Protein AF-A0A0G8C253-F1 (afdb_monomer)

InterPro domains:
  IPR029100 Bacterial toxin 50 [PF15542] (1-55)

Foldseek 3Di:
DCVVWPPPAPQDPVQKGKTQQVDFPAWDQDPVVRDTDTGSIWIWHDDPVGIDTGGDDD

pLDDT: mean 90.84, std 4.87, range [69.94, 96.12]

Secondary structure (DSSP, 8-state):
-HHHHTTSSEEETTTEEEEE-SS--EEEEETTTTEEEEESEEEEEEETTEEEEEE---

Nearest PDB structures (foldseek):
  6vlk-assembly1_A  TM=4.870E-01  e=4.840E+00  Human herpesvirus 3 strain Oka vaccine
  6vn1-assembly1_A  TM=4.720E-01  e=4.293E+00  Human alphaherpesvirus 3
  7k1s-assembly1_B  TM=4.673E-01  e=6.533E+00  Human alphaherpesvirus 3
  5es9-assembly2_B  TM=3.836E-01  e=5.795E+00  Brevibacillus parabrevis

Structure (mmCIF, N/CA/C/O backbone):
data_AF-A0A0G8C253-F1
#
_entry.id   AF-A0A0G8C253-F1
#
loop_
_atom_site.group_PDB
_atom_site.id
_atom_site.type_symbol
_atom_site.label_atom_id
_atom_site.label_alt_id
_atom_site.label_comp_id
_atom_site.label_asym_id
_atom_site.label_entity_id
_atom_site.label_seq_id
_atom_site.pdbx_PDB_ins_code
_atom_site.Cartn_x
_atom_site.Cartn_y
_atom_site.Cartn_z
_atom_site.occupancy
_atom_site.B_iso_or_equiv
_atom_site.auth_seq_id
_atom_site.auth_comp_id
_atom_site.auth_asym_id
_atom_site.auth_atom_id
_atom_site.pdbx_PDB_model_num
ATOM 1 N N . MET A 1 1 ? 12.903 -3.107 0.916 1.00 69.94 1 MET A N 1
ATOM 2 C CA . MET A 1 1 ? 11.489 -3.550 0.981 1.00 69.94 1 MET A CA 1
ATOM 3 C C . MET A 1 1 ? 10.821 -3.373 -0.370 1.00 69.94 1 MET A C 1
ATOM 5 O O . MET A 1 1 ? 10.405 -4.366 -0.940 1.00 69.94 1 MET A O 1
ATOM 9 N N . LEU A 1 2 ? 10.821 -2.163 -0.935 1.00 78.06 2 LEU A N 1
ATOM 10 C CA . LEU A 1 2 ? 10.326 -1.905 -2.291 1.00 78.06 2 LEU A CA 1
ATOM 11 C C . LEU A 1 2 ? 10.868 -2.872 -3.355 1.00 78.06 2 LEU A C 1
ATOM 13 O O . LEU A 1 2 ? 10.068 -3.486 -4.045 1.00 78.06 2 LEU A O 1
ATOM 17 N N . ASP A 1 3 ? 12.178 -3.120 -3.407 1.00 83.44 3 ASP A N 1
ATOM 18 C CA . ASP A 1 3 ? 12.780 -4.013 -4.421 1.00 83.44 3 ASP A CA 1
ATOM 19 C C . ASP A 1 3 ? 12.274 -5.464 -4.363 1.00 83.44 3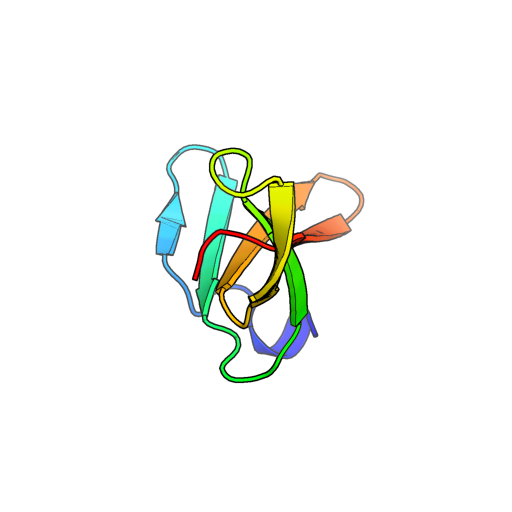 ASP A C 1
ATOM 21 O O . ASP A 1 3 ? 12.374 -6.209 -5.333 1.00 83.44 3 ASP A O 1
ATOM 25 N N . LYS A 1 4 ? 11.733 -5.886 -3.212 1.00 83.00 4 LYS A N 1
ATOM 26 C CA . LYS A 1 4 ? 11.182 -7.231 -3.023 1.00 83.00 4 LYS A CA 1
ATOM 27 C C . LYS A 1 4 ? 9.713 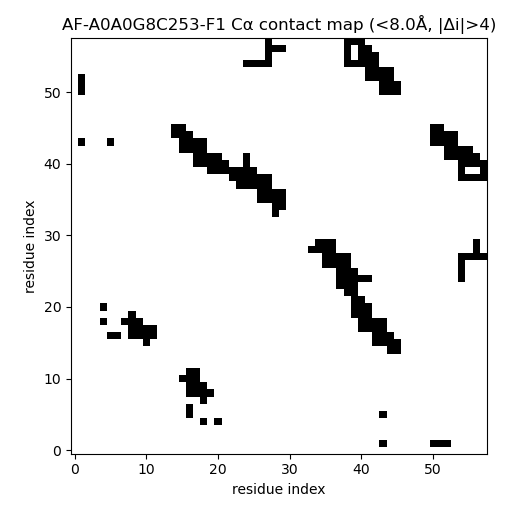-7.331 -3.421 1.00 83.00 4 LYS A C 1
ATOM 29 O O . LYS A 1 4 ? 9.236 -8.441 -3.614 1.00 83.00 4 LYS A O 1
ATOM 34 N N . PHE A 1 5 ? 8.978 -6.230 -3.491 1.00 85.00 5 PHE A N 1
ATOM 35 C CA . PHE A 1 5 ? 7.516 -6.284 -3.558 1.00 85.00 5 PHE A CA 1
ATOM 36 C C . PHE A 1 5 ? 6.905 -5.400 -4.649 1.00 85.00 5 PHE A C 1
ATOM 38 O O . PHE A 1 5 ? 5.773 -5.647 -5.050 1.00 85.00 5 PHE A O 1
ATOM 45 N N . ALA A 1 6 ? 7.655 -4.424 -5.162 1.00 84.88 6 ALA A N 1
ATOM 46 C CA . ALA A 1 6 ? 7.277 -3.640 -6.329 1.00 84.88 6 ALA A CA 1
ATOM 47 C C . ALA A 1 6 ? 7.019 -4.547 -7.544 1.00 84.88 6 ALA A C 1
ATOM 49 O O . ALA A 1 6 ? 7.821 -5.432 -7.851 1.00 84.88 6 ALA A O 1
ATOM 50 N N . GLY A 1 7 ? 5.911 -4.310 -8.240 1.00 86.44 7 GLY A N 1
ATOM 51 C CA . GLY A 1 7 ? 5.476 -5.063 -9.418 1.00 86.44 7 GLY A CA 1
ATOM 52 C C . GLY A 1 7 ? 4.900 -6.457 -9.133 1.00 86.44 7 GLY A C 1
ATOM 53 O O . GLY A 1 7 ? 4.732 -7.232 -10.074 1.00 86.44 7 GLY A O 1
ATOM 54 N N . ARG A 1 8 ? 4.634 -6.815 -7.868 1.00 87.81 8 ARG A N 1
ATOM 55 C CA . ARG A 1 8 ? 4.059 -8.117 -7.463 1.00 87.81 8 ARG A CA 1
ATOM 56 C C . ARG A 1 8 ? 2.593 -8.049 -7.033 1.00 87.81 8 ARG A C 1
ATOM 58 O O . ARG A 1 8 ? 1.989 -9.090 -6.786 1.00 87.81 8 ARG A O 1
ATOM 65 N N . GLY A 1 9 ? 2.041 -6.8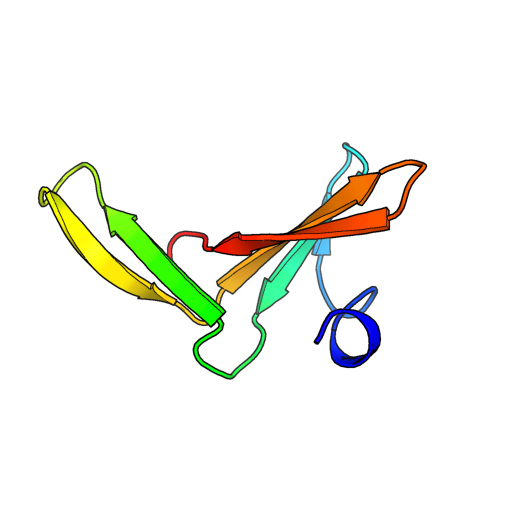51 -6.914 1.00 89.12 9 GLY A N 1
ATOM 66 C CA . GLY A 1 9 ? 0.674 -6.581 -6.503 1.00 89.12 9 GLY A CA 1
ATOM 67 C C . GLY A 1 9 ? -0.232 -6.114 -7.640 1.00 89.12 9 GLY A C 1
ATOM 68 O O . GLY A 1 9 ? 0.046 -6.271 -8.828 1.00 89.12 9 GLY A O 1
ATOM 69 N N . GLU A 1 10 ? -1.362 -5.531 -7.255 1.00 93.56 10 GLU A N 1
ATOM 70 C CA . GLU A 1 10 ? -2.355 -4.989 -8.176 1.00 93.56 10 GLU A CA 1
ATOM 71 C C . GLU A 1 10 ? -2.007 -3.538 -8.531 1.00 93.56 10 GLU A C 1
ATOM 73 O O . GLU A 1 10 ? -2.121 -2.632 -7.699 1.00 93.56 10 GLU A O 1
ATOM 78 N N . LEU A 1 11 ? -1.616 -3.301 -9.785 1.00 92.81 11 LEU A N 1
ATOM 79 C CA . LEU A 1 11 ? -1.454 -1.954 -10.328 1.00 92.81 11 LEU A CA 1
ATOM 80 C C . LEU A 1 11 ? -2.816 -1.265 -10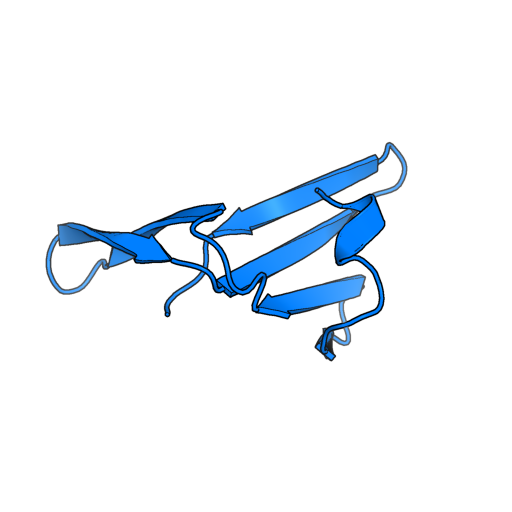.467 1.00 92.81 11 LEU A C 1
ATOM 82 O O . LEU A 1 11 ? -3.680 -1.663 -11.247 1.00 92.81 11 LEU A O 1
ATOM 86 N N . LEU A 1 12 ? -2.985 -0.178 -9.728 1.00 91.31 12 LEU A N 1
ATOM 87 C CA . LEU A 1 12 ? -4.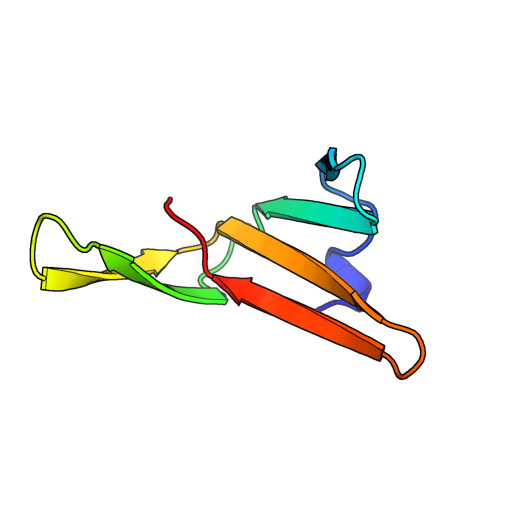148 0.690 -9.784 1.00 91.31 12 LEU A CA 1
ATOM 88 C C . LEU A 1 12 ? -3.983 1.719 -10.905 1.00 91.31 12 LEU A C 1
ATOM 90 O O . LEU A 1 12 ? -2.883 2.196 -11.192 1.00 91.31 12 LEU A O 1
ATOM 94 N N . LYS A 1 13 ? -5.110 2.154 -11.482 1.00 86.94 13 LYS A N 1
ATOM 95 C CA . LYS A 1 13 ? -5.165 3.099 -12.618 1.00 86.94 13 LYS A CA 1
ATOM 96 C C . LYS A 1 13 ? -4.440 4.434 -12.399 1.00 86.94 13 LYS A C 1
ATOM 98 O O . LYS A 1 13 ? -4.244 5.176 -13.351 1.00 86.94 13 LYS A O 1
ATOM 103 N N . ASN A 1 14 ? -4.067 4.764 -11.166 1.00 87.88 14 ASN A N 1
ATOM 104 C CA . ASN A 1 14 ? -3.449 6.034 -10.816 1.00 87.88 14 ASN A CA 1
ATOM 105 C C . ASN A 1 14 ? -1.947 5.924 -10.488 1.00 87.88 14 ASN A C 1
ATOM 107 O O . ASN A 1 14 ? -1.425 6.765 -9.759 1.00 87.88 14 ASN A O 1
ATOM 111 N N . GLY A 1 15 ? -1.269 4.881 -10.978 1.00 87.19 15 GLY A N 1
ATOM 112 C CA . GLY A 1 15 ? 0.171 4.694 -10.760 1.00 87.19 15 GLY A CA 1
ATOM 113 C C . GLY A 1 15 ? 0.522 4.300 -9.324 1.00 87.19 15 GLY A C 1
ATOM 114 O O . GLY A 1 15 ? 1.626 4.558 -8.855 1.00 87.19 15 GLY A O 1
ATOM 115 N N . ARG A 1 16 ? -0.435 3.702 -8.612 1.00 92.94 16 ARG A N 1
ATOM 116 C CA . ARG A 1 16 ? -0.222 3.084 -7.301 1.00 92.94 16 ARG A CA 1
ATOM 117 C C . ARG A 1 16 ? -0.298 1.581 -7.444 1.00 92.94 16 ARG A C 1
ATOM 119 O O . ARG A 1 16 ? -0.995 1.093 -8.323 1.00 92.94 16 ARG A O 1
ATOM 126 N N . GLU A 1 17 ? 0.334 0.861 -6.541 1.00 94.69 17 GLU A N 1
ATOM 127 C CA . GLU A 1 17 ? 0.257 -0.593 -6.509 1.00 94.69 17 GLU A CA 1
ATOM 128 C C . GLU A 1 17 ? -0.214 -1.057 -5.139 1.00 94.69 17 GLU A C 1
ATOM 130 O O . GLU A 1 17 ? 0.321 -0.627 -4.120 1.00 94.69 17 GLU A O 1
ATOM 135 N N . ARG A 1 18 ? -1.232 -1.912 -5.099 1.00 94.56 18 ARG A N 1
ATOM 136 C CA . ARG A 1 18 ? -1.698 -2.547 -3.868 1.00 94.56 18 ARG A CA 1
ATOM 137 C C . ARG A 1 18 ? -0.976 -3.868 -3.679 1.00 94.56 18 ARG A C 1
ATOM 139 O O . ARG A 1 18 ? -1.071 -4.746 -4.529 1.00 94.56 18 ARG A O 1
ATOM 146 N N . VAL A 1 19 ? -0.312 -4.017 -2.542 1.00 94.94 19 VAL A N 1
ATOM 147 C CA . VAL A 1 19 ? 0.549 -5.160 -2.246 1.00 94.94 19 VAL A CA 1
ATOM 148 C C . VAL A 1 19 ? 0.221 -5.703 -0.858 1.00 94.94 19 VAL A C 1
ATOM 150 O O . VAL A 1 19 ? 0.077 -4.934 0.095 1.00 94.94 19 VAL A O 1
ATOM 153 N N . ASP A 1 20 ? 0.128 -7.027 -0.745 1.00 94.75 20 ASP A N 1
ATOM 154 C CA . ASP A 1 20 ? 0.275 -7.726 0.531 1.00 94.75 20 ASP A CA 1
ATOM 155 C C . ASP A 1 20 ? 1.732 -8.171 0.660 1.00 94.75 20 ASP A C 1
ATOM 157 O O . ASP A 1 20 ? 2.244 -8.927 -0.166 1.00 94.75 20 ASP A O 1
ATOM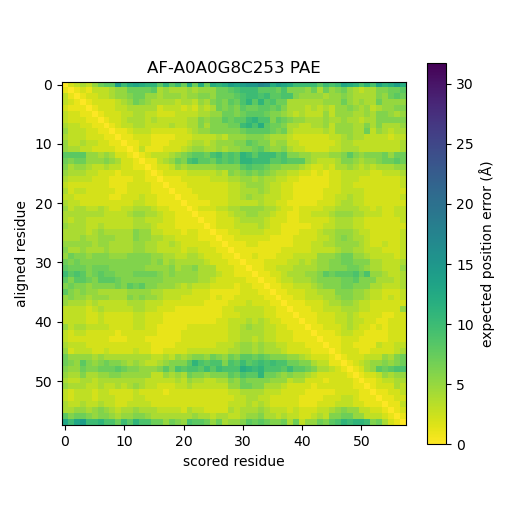 161 N N . PHE A 1 21 ? 2.421 -7.631 1.656 1.00 92.44 21 PHE A N 1
ATOM 162 C CA . PHE A 1 21 ? 3.846 -7.845 1.860 1.00 92.44 21 PHE A CA 1
ATOM 163 C C . PHE A 1 21 ? 4.123 -9.144 2.630 1.00 92.44 21 PHE A C 1
ATOM 165 O O . PHE A 1 21 ? 5.272 -9.563 2.718 1.00 92.44 21 PHE A O 1
ATOM 172 N N . GLY A 1 22 ? 3.097 -9.794 3.197 1.00 92.88 22 GLY A N 1
ATOM 173 C CA . GLY A 1 22 ? 3.239 -11.040 3.962 1.00 92.88 22 GLY A CA 1
ATOM 174 C C . GLY A 1 22 ? 3.999 -10.908 5.291 1.00 92.88 22 GLY A C 1
ATOM 175 O O . GLY A 1 22 ? 4.098 -11.879 6.035 1.00 92.88 22 GLY A O 1
ATOM 176 N N . GLU A 1 23 ? 4.503 -9.717 5.612 1.00 92.38 23 GLU A N 1
ATOM 177 C CA . GLU A 1 23 ? 5.154 -9.357 6.871 1.00 92.38 23 GLU A CA 1
ATOM 178 C C . GLU A 1 23 ? 4.620 -7.999 7.361 1.00 92.38 23 GLU A C 1
ATOM 180 O O . GLU A 1 23 ? 4.173 -7.197 6.533 1.00 92.38 23 GLU A O 1
ATOM 185 N N . PRO A 1 24 ? 4.610 -7.716 8.679 1.00 94.06 24 PRO A N 1
ATOM 186 C CA . PRO A 1 24 ? 4.132 -6.436 9.195 1.00 94.06 24 PRO A CA 1
ATOM 187 C C . PRO A 1 24 ? 4.932 -5.263 8.616 1.00 94.06 24 PRO A C 1
ATOM 189 O O . PRO A 1 24 ? 6.147 -5.181 8.788 1.00 94.06 24 PRO A O 1
ATOM 192 N N . ILE A 1 25 ? 4.245 -4.334 7.947 1.00 93.31 25 ILE A N 1
ATOM 193 C CA . ILE A 1 25 ? 4.874 -3.177 7.279 1.00 93.31 25 ILE A CA 1
ATOM 194 C C . ILE A 1 25 ? 4.704 -1.872 8.055 1.00 93.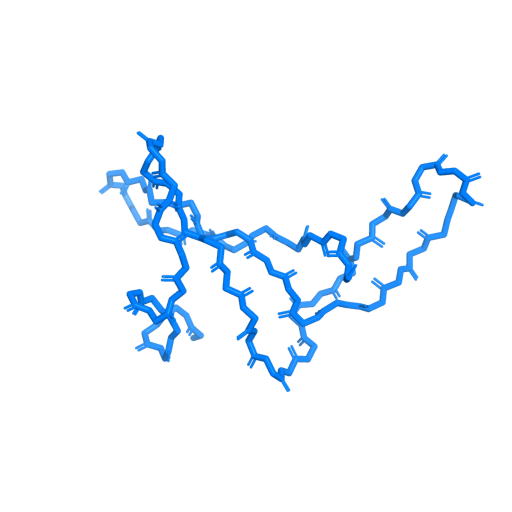31 25 ILE A C 1
ATOM 196 O O . ILE A 1 25 ? 5.256 -0.836 7.690 1.00 93.31 25 ILE A O 1
ATOM 200 N N . GLY A 1 26 ? 3.887 -1.902 9.102 1.00 93.25 26 GLY A N 1
ATOM 201 C CA . GLY A 1 26 ? 3.523 -0.741 9.891 1.00 93.25 26 GLY A CA 1
ATOM 202 C C . GLY A 1 26 ? 2.141 -0.907 10.499 1.00 93.25 26 GLY A C 1
ATOM 203 O O . GLY A 1 26 ? 1.590 -2.008 10.554 1.00 93.25 26 GLY A O 1
ATOM 204 N N . LYS A 1 27 ? 1.578 0.214 10.952 1.00 94.12 27 LYS A N 1
ATOM 205 C CA . LYS A 1 27 ? 0.254 0.248 11.565 1.00 94.12 27 LYS A CA 1
ATOM 206 C C . LYS A 1 27 ? -0.734 1.015 10.694 1.00 94.12 27 LYS A C 1
ATOM 208 O O . LYS A 1 27 ? -0.429 2.098 10.202 1.00 94.12 27 LYS A O 1
ATOM 213 N N . TYR A 1 28 ? -1.923 0.456 10.540 1.00 93.06 28 TYR A N 1
ATOM 214 C CA . TYR A 1 28 ? -3.103 1.110 10.000 1.00 93.06 28 TYR A CA 1
ATOM 215 C C . TYR A 1 28 ? -3.932 1.688 11.150 1.00 93.06 28 TYR A C 1
ATOM 217 O O . TYR A 1 28 ? -4.201 0.998 12.130 1.00 93.06 28 TYR A O 1
ATOM 225 N N . TYR A 1 29 ? -4.342 2.948 11.023 1.00 92.44 29 TYR A N 1
ATOM 226 C CA . TYR A 1 29 ? -5.254 3.589 11.968 1.00 92.44 29 TYR A CA 1
ATOM 227 C C . TYR A 1 29 ? -6.710 3.374 11.528 1.00 92.44 29 TYR A C 1
ATOM 229 O O . TYR A 1 29 ? -7.119 3.900 10.484 1.00 92.44 29 TYR A O 1
ATOM 237 N N . ASP A 1 30 ? -7.493 2.613 12.300 1.00 92.12 30 ASP A N 1
ATOM 238 C CA . ASP A 1 30 ? -8.927 2.434 12.047 1.00 92.12 30 ASP A CA 1
ATOM 239 C C . ASP A 1 30 ? -9.715 3.580 12.692 1.00 92.12 30 ASP A C 1
ATOM 241 O O . ASP A 1 30 ? -9.754 3.745 13.909 1.00 92.12 30 ASP A O 1
ATOM 245 N N . ARG A 1 31 ? -10.373 4.387 11.856 1.00 90.94 31 ARG A N 1
ATOM 246 C CA . ARG A 1 31 ? -11.135 5.562 12.308 1.00 90.94 31 ARG A CA 1
ATOM 247 C C . ARG A 1 31 ? -12.460 5.210 12.987 1.00 90.94 31 ARG A C 1
ATOM 249 O O . ARG A 1 31 ? -13.047 6.090 13.603 1.00 90.94 31 ARG A O 1
ATOM 256 N N . ASN A 1 32 ? -12.946 3.974 12.854 1.00 92.75 32 ASN A N 1
ATOM 257 C CA . ASN A 1 32 ? -14.177 3.528 13.506 1.00 92.75 32 ASN A CA 1
ATOM 258 C C . ASN A 1 32 ? -13.929 3.155 14.972 1.00 92.75 32 ASN A C 1
ATOM 260 O O . ASN A 1 32 ? -14.786 3.406 15.812 1.00 92.75 32 ASN A O 1
ATOM 264 N N . 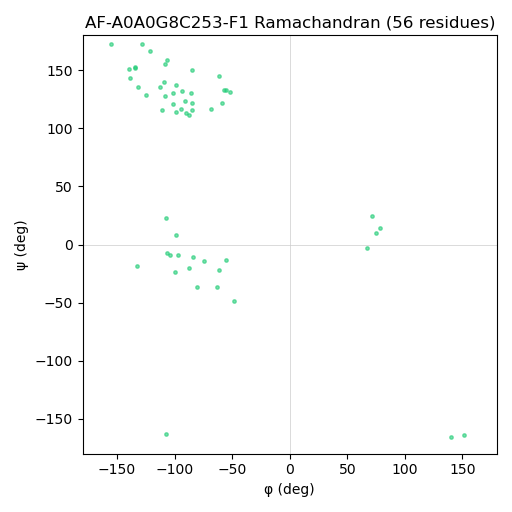THR A 1 33 ? -12.772 2.556 15.270 1.00 93.62 33 THR A N 1
ATOM 265 C CA . THR A 1 33 ? -12.391 2.126 16.627 1.00 93.62 33 THR A CA 1
ATOM 266 C C . THR A 1 33 ? -11.456 3.120 17.317 1.00 93.62 33 THR A C 1
ATOM 268 O O . THR A 1 33 ? -11.417 3.171 18.541 1.00 93.62 33 THR A O 1
ATOM 271 N N . GLY A 1 34 ? -10.722 3.935 16.550 1.00 94.69 34 GLY A N 1
ATOM 272 C CA . GLY A 1 34 ? -9.693 4.839 17.065 1.00 94.69 34 GLY A CA 1
ATOM 273 C C . GLY A 1 34 ? -8.373 4.136 17.399 1.00 94.69 34 GLY A C 1
ATOM 274 O O . GLY A 1 34 ? -7.527 4.727 18.070 1.00 94.69 34 GLY A O 1
ATOM 275 N N . GLU A 1 35 ? -8.185 2.898 16.939 1.00 94.94 35 GLU A N 1
ATOM 276 C CA . GLU A 1 35 ? -7.034 2.058 17.270 1.00 94.94 35 GLU A CA 1
ATOM 277 C C . GLU A 1 35 ? -6.048 1.909 16.106 1.00 94.94 35 GLU A C 1
ATOM 279 O O . GLU A 1 35 ? -6.373 2.089 14.929 1.00 94.94 35 GLU A O 1
ATOM 284 N N . TYR A 1 36 ? -4.811 1.552 16.453 1.00 93.94 36 TYR A N 1
ATOM 285 C CA . TYR A 1 36 ? -3.771 1.200 15.494 1.00 93.94 36 TYR A CA 1
ATOM 286 C C . TYR A 1 36 ? -3.618 -0.319 15.421 1.00 93.94 36 TYR A C 1
ATOM 288 O O . TYR A 1 36 ? -3.240 -0.950 16.407 1.00 93.94 36 TYR A O 1
ATOM 296 N N . HIS A 1 37 ? -3.815 -0.887 14.236 1.00 93.12 37 HIS A N 1
ATOM 297 C CA . HIS A 1 37 ? -3.623 -2.310 13.965 1.00 93.12 37 HIS A CA 1
ATOM 298 C C . HIS A 1 37 ? -2.388 -2.518 13.100 1.00 93.12 37 HIS A C 1
ATOM 300 O O . HIS A 1 37 ? -2.157 -1.757 12.163 1.00 93.12 37 HIS A O 1
ATOM 306 N N . GLU A 1 38 ? -1.595 -3.545 13.384 1.00 95.50 38 GLU A N 1
ATOM 307 C CA . GLU A 1 38 ? -0.549 -3.958 12.450 1.00 95.50 38 GLU A CA 1
ATOM 308 C C . GLU A 1 38 ? -1.170 -4.395 11.122 1.00 95.50 38 GLU A C 1
ATOM 310 O O . GLU A 1 38 ? -2.273 -4.943 11.078 1.00 95.50 38 GLU A O 1
ATOM 315 N N . THR A 1 39 ? -0.474 -4.122 10.024 1.00 95.00 39 THR A N 1
ATOM 316 C CA . THR A 1 39 ? -0.924 -4.519 8.693 1.00 95.00 39 THR A CA 1
ATOM 317 C C . THR A 1 39 ? 0.243 -5.031 7.872 1.00 95.00 39 THR A C 1
ATOM 319 O O . THR A 1 39 ? 1.363 -4.525 7.968 1.00 95.00 39 THR A O 1
ATOM 322 N N . THR A 1 40 ? -0.032 -6.041 7.056 1.00 96.12 40 THR A N 1
ATOM 323 C CA . THR A 1 40 ? 0.864 -6.514 5.998 1.00 96.12 40 THR A CA 1
ATOM 324 C C . THR A 1 40 ? 0.492 -5.910 4.651 1.00 96.12 40 THR A C 1
ATOM 326 O O . THR A 1 40 ? 1.232 -6.061 3.688 1.00 96.12 40 THR A O 1
ATOM 329 N N . LYS A 1 41 ? -0.65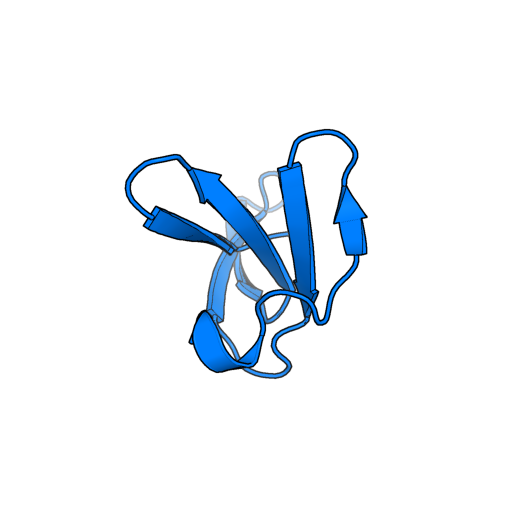3 -5.225 4.557 1.00 94.81 41 LYS A N 1
ATOM 330 C CA . LYS A 1 41 ? -1.181 -4.675 3.311 1.00 94.81 41 LYS A CA 1
ATOM 331 C C . LYS A 1 41 ? -0.848 -3.202 3.209 1.00 94.81 41 LYS A C 1
ATOM 333 O O . LYS A 1 41 ? -1.009 -2.443 4.168 1.00 94.81 41 LYS A O 1
ATOM 338 N N . GLY A 1 42 ? -0.435 -2.780 2.024 1.00 94.75 42 GLY A N 1
ATOM 339 C CA . GLY A 1 42 ? -0.124 -1.386 1.762 1.00 94.75 42 GLY A CA 1
ATOM 340 C C . GLY A 1 42 ? -0.258 -0.996 0.303 1.00 94.75 42 GLY A C 1
ATOM 341 O O . GLY A 1 42 ? -0.465 -1.820 -0.589 1.00 94.75 42 GLY A O 1
ATOM 342 N N . LEU A 1 43 ? -0.132 0.306 0.076 1.00 95.06 43 LEU A N 1
ATOM 343 C CA . LEU A 1 43 ? -0.033 0.896 -1.249 1.00 95.06 43 LEU A CA 1
ATOM 344 C C . LEU A 1 43 ? 1.391 1.384 -1.481 1.00 95.06 43 LEU A C 1
ATOM 346 O O . LEU A 1 43 ? 1.910 2.169 -0.690 1.00 95.06 43 LEU A O 1
ATOM 350 N N . ILE A 1 44 ? 1.997 0.973 -2.588 1.00 94.75 44 ILE A N 1
ATOM 351 C CA . ILE A 1 44 ? 3.208 1.595 -3.109 1.00 94.75 44 ILE A CA 1
ATOM 352 C C . ILE A 1 44 ? 2.782 2.791 -3.954 1.00 94.75 44 ILE A C 1
ATOM 354 O O . ILE A 1 44 ? 2.010 2.667 -4.907 1.00 94.75 44 ILE A O 1
ATOM 358 N N . HIS A 1 45 ? 3.264 3.969 -3.580 1.00 94.12 45 HIS A N 1
ATOM 359 C CA . HIS A 1 45 ? 3.122 5.188 -4.358 1.00 94.12 45 HIS A CA 1
ATOM 360 C C . HIS A 1 45 ? 4.410 5.424 -5.133 1.00 94.12 45 HIS A C 1
ATOM 362 O O . HIS A 1 45 ? 5.448 5.698 -4.530 1.00 94.12 45 HIS A O 1
ATOM 368 N N . TYR A 1 46 ? 4.329 5.349 -6.457 1.00 91.50 46 TYR A N 1
ATOM 369 C CA . TYR A 1 46 ? 5.436 5.704 -7.332 1.00 91.50 46 TYR A CA 1
ATOM 370 C C . TYR A 1 46 ? 5.424 7.205 -7.617 1.00 91.50 46 TYR A C 1
ATOM 372 O O . TYR A 1 46 ? 4.396 7.778 -7.975 1.00 91.50 46 TYR A O 1
ATOM 380 N N . GLY A 1 47 ? 6.574 7.844 -7.449 1.00 87.12 47 GLY A N 1
ATOM 381 C CA . GLY A 1 47 ? 6.825 9.234 -7.798 1.00 87.12 47 GLY A CA 1
ATOM 382 C C . GLY A 1 47 ? 8.072 9.359 -8.667 1.00 87.12 47 GLY A C 1
ATOM 383 O O . GLY A 1 47 ? 8.809 8.398 -8.882 1.00 87.12 47 GLY A O 1
ATOM 384 N N . LYS A 1 48 ? 8.318 10.570 -9.169 1.00 87.75 48 LYS A N 1
ATOM 385 C CA . LYS A 1 48 ? 9.484 10.858 -10.014 1.00 87.75 48 LYS A CA 1
ATOM 386 C C . LYS A 1 48 ? 10.813 10.660 -9.270 1.00 87.75 48 LYS A C 1
ATOM 388 O O . LYS A 1 48 ? 11.764 10.167 -9.864 1.00 87.75 48 LYS A O 1
ATOM 393 N N . ASP A 1 49 ? 10.843 10.999 -7.981 1.00 88.06 49 ASP A N 1
ATOM 394 C CA . ASP A 1 49 ? 12.057 10.994 -7.150 1.00 88.06 49 ASP A CA 1
ATOM 395 C C . ASP A 1 49 ? 12.193 9.730 -6.279 1.00 88.06 49 ASP A C 1
ATOM 397 O O . ASP A 1 49 ? 13.059 9.649 -5.410 1.00 88.06 49 ASP A O 1
ATOM 401 N N . GLY A 1 50 ? 11.324 8.737 -6.485 1.00 87.56 50 GLY A N 1
ATOM 402 C CA . GLY A 1 50 ? 11.320 7.489 -5.728 1.00 87.56 50 GLY A CA 1
ATOM 403 C C . GLY A 1 50 ? 9.914 7.005 -5.405 1.00 87.56 50 GLY A C 1
ATOM 404 O O . GLY A 1 50 ? 8.926 7.473 -5.967 1.00 87.56 50 GLY A O 1
ATOM 405 N N . ALA A 1 51 ? 9.815 6.053 -4.484 1.00 91.75 51 ALA A N 1
ATOM 406 C CA . ALA A 1 51 ? 8.544 5.467 -4.090 1.00 91.75 51 ALA A CA 1
ATOM 407 C C . ALA A 1 51 ? 8.470 5.246 -2.578 1.00 91.75 51 ALA A C 1
ATOM 409 O O . ALA A 1 51 ? 9.488 5.045 -1.917 1.00 91.75 51 ALA A O 1
ATOM 410 N N . HIS A 1 52 ? 7.257 5.290 -2.031 1.00 92.44 52 HIS A N 1
ATOM 411 C CA . HIS A 1 52 ? 7.001 5.071 -0.608 1.00 92.44 52 HIS A CA 1
ATOM 412 C C . HIS A 1 52 ? 5.814 4.134 -0.394 1.00 92.44 52 HIS A C 1
ATOM 414 O O . HIS A 1 52 ? 4.914 4.048 -1.230 1.00 92.44 52 HIS A O 1
ATOM 420 N N . ILE A 1 53 ? 5.829 3.431 0.738 1.00 92.75 53 ILE A N 1
ATOM 421 C CA . ILE A 1 53 ? 4.798 2.469 1.126 1.00 92.75 53 ILE A CA 1
ATOM 422 C C . ILE A 1 53 ? 3.875 3.129 2.150 1.00 92.75 53 ILE A C 1
ATOM 424 O O . ILE A 1 53 ? 4.342 3.691 3.140 1.00 92.75 53 ILE A O 1
ATOM 428 N N . VAL A 1 54 ? 2.568 3.041 1.923 1.00 93.06 54 VAL A N 1
ATOM 429 C CA . VAL A 1 54 ? 1.531 3.518 2.841 1.00 93.06 54 VAL A CA 1
ATOM 430 C C . VAL A 1 54 ? 0.791 2.309 3.419 1.00 93.06 54 VAL A C 1
ATOM 432 O O . VAL A 1 54 ? 0.135 1.600 2.650 1.00 93.06 54 VAL A O 1
ATOM 435 N N . PRO A 1 55 ? 0.859 2.065 4.742 1.00 94.25 55 PRO A N 1
ATOM 436 C CA . PRO A 1 55 ? 0.067 1.029 5.398 1.00 94.25 55 PRO A CA 1
ATOM 437 C C . PRO A 1 55 ? -1.429 1.209 5.121 1.00 94.25 55 PRO A C 1
ATOM 439 O O . PRO A 1 55 ? -1.971 2.310 5.243 1.00 94.25 55 PRO A O 1
ATOM 442 N N . SER A 1 56 ? -2.110 0.130 4.746 1.00 91.12 56 SER A N 1
ATOM 443 C CA . SER A 1 56 ? -3.539 0.134 4.440 1.00 91.12 56 SER A CA 1
ATOM 444 C C . SER A 1 56 ? -4.308 -0.830 5.330 1.00 91.12 56 SER A C 1
ATOM 446 O O . SER A 1 56 ? -3.722 -1.678 6.002 1.00 91.12 56 SER A O 1
ATOM 448 N N . ARG A 1 57 ? -5.637 -0.700 5.314 1.00 87.88 57 ARG A N 1
ATOM 449 C CA . ARG A 1 57 ? -6.538 -1.588 6.049 1.00 87.88 57 ARG A CA 1
ATOM 450 C C . ARG A 1 57 ? -6.220 -3.063 5.718 1.00 87.88 57 ARG A C 1
ATOM 452 O O . ARG A 1 57 ? -6.071 -3.355 4.525 1.00 87.88 57 ARG A O 1
ATOM 459 N N . PRO A 1 58 ? -6.071 -3.937 6.731 1.00 79.88 58 PRO A N 1
ATOM 460 C CA . PRO A 1 58 ? -5.870 -5.369 6.524 1.00 79.88 58 PRO A CA 1
ATOM 461 C C . PRO A 1 58 ? -7.091 -6.041 5.883 1.00 79.88 58 PRO A C 1
ATOM 463 O O . PRO A 1 58 ? -8.208 -5.477 5.939 1.00 79.88 58 PRO A O 1
#

Sequence (58 aa):
MLDKFAGRGELLKNGRERVDFGEPIGKYYDRNTGEYHETTKGLIHYGKDGAHIVPSRP

Mean predicted aligned error: 3.68 Å

Solvent-accessible surface area (backbone atoms only — not comparable to full-atom values): 3541 Å² total; per-residue (Å²): 110,62,91,81,48,68,93,74,45,51,76,43,98,83,59,31,30,44,34,75,66,87,44,80,73,44,60,20,75,42,86,89,80,72,46,74,39,77,14,34,24,28,34,39,43,65,54,95,92,48,68,52,77,41,59,29,81,113

Radius of gyration: 11.74 Å; Cα contacts (8 Å, |Δi|>4): 113; chains: 1; bounding box: 27×22×30 Å

Organism: NCBI:txid1890302